Protein AF-A0A6P0XLY7-F1 (afdb_monomer_lite)

Secondary structure (DSSP, 8-state):
---HHHHHHHHHHHT-SSPEE-SS--TT-SS-HHHHHHHHHHHHHTTSEEE---SS--EEEE-HHHHHHTT--

Radius of gyration: 11.23 Å; chains: 1; bounding box: 26×33×25 Å

pLDDT: mean 83.35, std 10.88, range [51.88, 94.69]

Sequence (73 aa):
RLSELEKQVIFWIANQETAVDISITPTDFPHSHSDLWKGIQSLKRRCLVEKVMEAECSFFTIQPVVKSFSKML

Foldseek 3Di:
DDDPLLLLLLLVLLPDPFWDFLVDDDPPRPDDSVSNVVNVVVCVVVQQKDADDDDPTGTIHGDPVSSVCNVVD

Structure (mmCIF, N/CA/C/O backbone):
data_AF-A0A6P0XLY7-F1
#
_entry.id   AF-A0A6P0XLY7-F1
#
loop_
_atom_site.group_PDB
_atom_site.id
_atom_site.type_symbol
_atom_site.label_atom_id
_atom_site.label_alt_id
_atom_site.label_comp_id
_atom_site.label_asym_id
_atom_site.label_entity_id
_atom_site.label_seq_id
_atom_site.pdbx_PDB_ins_code
_atom_site.Cartn_x
_atom_site.Cartn_y
_atom_site.Cartn_z
_atom_site.occupancy
_atom_site.B_iso_or_equiv
_atom_site.auth_seq_id
_atom_site.auth_comp_id
_atom_site.auth_asym_id
_atom_site.auth_atom_id
_atom_site.pdbx_PDB_model_num
ATOM 1 N N . ARG A 1 1 ? -9.691 -6.445 -14.250 1.00 86.31 1 ARG A N 1
ATOM 2 C CA . ARG A 1 1 ? -8.527 -7.252 -13.801 1.00 86.31 1 ARG A CA 1
ATOM 3 C C . ARG A 1 1 ? -7.457 -6.298 -13.286 1.00 86.31 1 ARG A C 1
ATOM 5 O O . ARG A 1 1 ? -7.256 -5.277 -13.933 1.00 86.31 1 ARG A O 1
ATOM 12 N N . LEU A 1 2 ? -6.835 -6.598 -12.144 1.00 90.19 2 LEU A N 1
ATOM 13 C CA . LEU A 1 2 ? -5.728 -5.803 -11.602 1.00 90.19 2 LEU A CA 1
ATOM 14 C C . LEU A 1 2 ? -4.402 -6.175 -12.277 1.00 90.19 2 LEU A C 1
ATOM 16 O O . LEU A 1 2 ? -4.205 -7.342 -12.634 1.00 90.19 2 LEU A O 1
ATOM 20 N N . SER A 1 3 ? -3.517 -5.196 -12.451 1.00 94.19 3 SER A N 1
ATOM 21 C CA . SER A 1 3 ? -2.122 -5.430 -12.827 1.00 94.19 3 SER A CA 1
ATOM 22 C C . SER A 1 3 ? -1.361 -6.095 -11.679 1.00 94.19 3 SER A C 1
ATOM 24 O O . SER A 1 3 ? -1.823 -6.109 -10.538 1.00 94.19 3 SER A O 1
ATOM 26 N N . GLU A 1 4 ? -0.185 -6.644 -11.970 1.00 94.25 4 GLU A N 1
ATOM 27 C CA . GLU A 1 4 ? 0.630 -7.276 -10.932 1.00 94.25 4 GLU A CA 1
ATOM 28 C C . GLU A 1 4 ? 1.075 -6.267 -9.864 1.00 94.25 4 GLU A C 1
ATOM 30 O O . GLU A 1 4 ? 0.935 -6.526 -8.672 1.00 94.25 4 GLU A O 1
ATOM 35 N N . LEU A 1 5 ? 1.460 -5.060 -10.290 1.00 93.81 5 LEU A N 1
ATOM 36 C CA . LEU A 1 5 ? 1.777 -3.954 -9.387 1.00 93.81 5 LEU A CA 1
ATOM 37 C C . LEU A 1 5 ? 0.587 -3.581 -8.488 1.00 93.81 5 LEU A C 1
ATOM 39 O O . LEU A 1 5 ? 0.753 -3.382 -7.291 1.00 93.81 5 LEU A O 1
ATOM 43 N N . GLU A 1 6 ? -0.627 -3.509 -9.043 1.00 93.50 6 GLU A N 1
ATOM 44 C CA . GLU A 1 6 ? -1.833 -3.198 -8.265 1.00 93.50 6 GLU A CA 1
ATOM 45 C C . GLU A 1 6 ? -2.121 -4.262 -7.201 1.00 93.50 6 GLU A C 1
ATOM 47 O O . GLU A 1 6 ? -2.466 -3.915 -6.074 1.00 93.50 6 GLU A O 1
ATOM 52 N N . LYS A 1 7 ? -1.957 -5.549 -7.529 1.00 92.12 7 LYS A N 1
ATOM 53 C CA . LYS A 1 7 ? -2.126 -6.633 -6.551 1.00 92.12 7 LYS A CA 1
ATOM 54 C C . LYS A 1 7 ? -1.088 -6.554 -5.441 1.00 92.12 7 LYS A C 1
ATOM 56 O O . LYS A 1 7 ? -1.447 -6.690 -4.279 1.00 92.12 7 LYS A O 1
ATOM 61 N N . GLN A 1 8 ? 0.174 -6.311 -5.791 1.00 92.38 8 GLN A N 1
ATOM 62 C CA . GLN A 1 8 ? 1.258 -6.191 -4.818 1.00 92.38 8 GLN A CA 1
ATOM 63 C C . GLN A 1 8 ? 1.036 -5.006 -3.877 1.00 92.38 8 GLN A C 1
ATOM 65 O O . GLN A 1 8 ? 1.226 -5.147 -2.675 1.00 92.38 8 GLN A O 1
ATOM 70 N N . VAL A 1 9 ? 0.562 -3.867 -4.393 1.00 92.31 9 VAL A N 1
ATOM 71 C CA . VAL A 1 9 ? 0.196 -2.713 -3.560 1.00 92.31 9 VAL A CA 1
ATOM 72 C C . VAL A 1 9 ? -0.996 -3.032 -2.654 1.00 92.31 9 VAL A C 1
ATO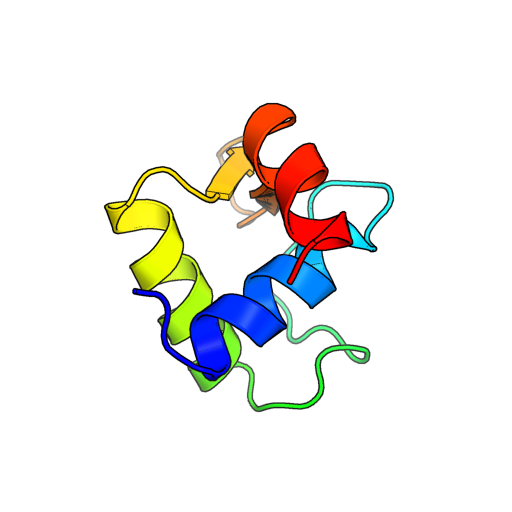M 74 O O . VAL A 1 9 ? -0.936 -2.716 -1.471 1.00 92.31 9 VAL A O 1
ATOM 77 N N . ILE A 1 10 ? -2.051 -3.694 -3.152 1.00 90.94 10 ILE A N 1
ATOM 78 C CA . ILE A 1 10 ? -3.172 -4.134 -2.297 1.00 90.94 10 ILE A CA 1
ATOM 79 C C . ILE A 1 10 ? -2.678 -5.071 -1.198 1.00 90.94 10 ILE A C 1
ATOM 81 O O . ILE A 1 10 ? -3.021 -4.865 -0.039 1.00 90.94 10 ILE A O 1
ATOM 85 N N . PHE A 1 11 ? -1.897 -6.091 -1.554 1.00 89.44 11 PHE A N 1
ATOM 86 C CA . PHE A 1 11 ? -1.375 -7.062 -0.599 1.00 89.44 11 PHE A CA 1
ATOM 87 C C . PHE A 1 11 ? -0.512 -6.374 0.457 1.00 89.44 11 PHE A C 1
ATOM 89 O O . PHE A 1 11 ? -0.682 -6.623 1.647 1.00 89.44 11 PHE A O 1
ATOM 96 N N . TRP A 1 12 ? 0.362 -5.460 0.039 1.00 90.69 12 TRP A N 1
ATOM 97 C CA . TRP A 1 12 ? 1.194 -4.694 0.955 1.00 90.69 12 TRP A CA 1
ATOM 98 C C . TRP A 1 12 ? 0.349 -3.851 1.920 1.00 90.69 12 TRP A C 1
ATOM 100 O O . TRP A 1 12 ? 0.467 -4.061 3.121 1.00 90.69 12 TRP A O 1
ATOM 110 N N . ILE A 1 13 ? -0.571 -3.002 1.433 1.00 89.50 13 ILE A N 1
ATOM 111 C CA . ILE A 1 13 ? -1.449 -2.179 2.295 1.00 89.50 13 ILE A CA 1
ATOM 112 C C . ILE A 1 13 ? -2.330 -3.060 3.199 1.00 89.50 13 ILE A C 1
ATOM 114 O O . ILE A 1 13 ? -2.582 -2.715 4.350 1.00 89.50 13 ILE A O 1
ATOM 118 N N . ALA A 1 14 ? -2.797 -4.216 2.715 1.00 87.50 14 ALA A N 1
ATOM 119 C CA . ALA A 1 14 ? -3.651 -5.123 3.484 1.00 87.50 14 ALA A CA 1
ATOM 120 C C . ALA A 1 14 ? -2.977 -5.700 4.732 1.00 87.50 14 ALA A C 1
ATOM 122 O O . ALA A 1 14 ? -3.670 -5.970 5.720 1.00 87.50 14 ALA A O 1
ATOM 123 N N . ASN A 1 15 ? -1.658 -5.896 4.671 1.00 87.62 15 ASN A N 1
ATOM 124 C CA . ASN A 1 15 ? -0.848 -6.426 5.765 1.00 87.62 15 ASN A CA 1
ATOM 125 C C . ASN A 1 15 ? -0.457 -5.361 6.799 1.00 87.62 15 ASN A C 1
ATOM 127 O O . ASN A 1 15 ? 0.142 -5.697 7.815 1.00 87.62 15 ASN A O 1
ATOM 131 N N . GLN A 1 16 ? -0.821 -4.100 6.573 1.00 86.00 16 GLN A N 1
ATOM 132 C CA . GLN A 1 16 ? -0.566 -3.011 7.506 1.00 86.00 16 GLN A CA 1
ATOM 133 C C . GLN A 1 16 ? -1.691 -2.958 8.544 1.00 86.00 16 GLN A C 1
ATOM 135 O O . GLN A 1 16 ? -2.877 -3.145 8.231 1.00 86.00 16 GLN A O 1
ATOM 140 N N . GLU A 1 17 ? -1.320 -2.734 9.803 1.00 82.94 17 GLU A N 1
ATOM 141 C CA . GLU A 1 17 ? -2.281 -2.597 10.903 1.00 82.94 17 GLU A CA 1
ATOM 142 C C . GLU A 1 17 ? -3.034 -1.262 10.830 1.00 82.94 17 GLU A C 1
ATOM 144 O O . GLU A 1 17 ? -4.212 -1.187 11.180 1.00 82.94 17 GLU A O 1
ATOM 149 N N . THR A 1 18 ? -2.367 -0.222 10.326 1.00 84.44 18 THR A N 1
ATOM 150 C CA . THR A 1 18 ? -2.867 1.151 10.233 1.00 84.44 18 THR A CA 1
ATOM 151 C C . THR A 1 18 ? -2.745 1.695 8.808 1.00 84.44 18 THR A C 1
ATOM 153 O O . THR A 1 18 ? -2.147 1.072 7.929 1.00 84.44 18 THR A O 1
ATOM 156 N N . ALA A 1 19 ? -3.355 2.857 8.554 1.00 87.12 19 ALA A N 1
ATOM 157 C CA . ALA A 1 19 ? -3.185 3.551 7.283 1.00 87.12 19 ALA A CA 1
ATOM 158 C C . ALA A 1 19 ? -1.707 3.920 7.074 1.00 87.12 19 ALA A C 1
ATOM 160 O O . ALA A 1 19 ? -1.044 4.398 7.993 1.00 87.12 19 ALA A O 1
ATOM 161 N N . VAL A 1 20 ? -1.206 3.722 5.858 1.00 87.94 20 VAL A N 1
ATOM 162 C CA . VAL A 1 20 ? 0.207 3.919 5.519 1.00 87.94 20 VAL A CA 1
ATOM 163 C C . VAL A 1 20 ? 0.476 5.301 4.967 1.00 87.94 20 VAL A C 1
ATOM 165 O O . VAL A 1 20 ?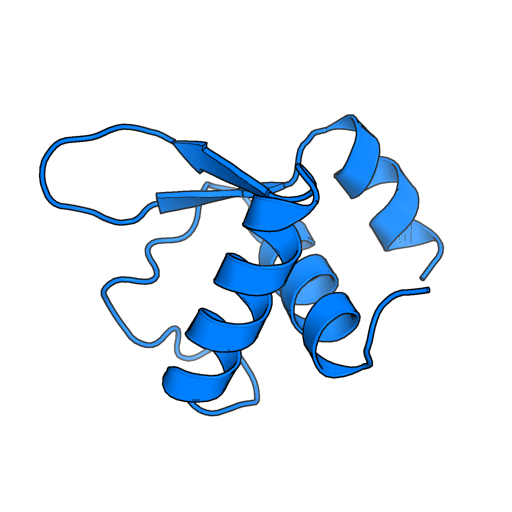 -0.209 5.730 4.039 1.00 87.94 20 VAL A O 1
ATOM 168 N N . ASP A 1 21 ? 1.501 5.970 5.490 1.00 86.50 21 ASP A N 1
ATOM 169 C CA . ASP A 1 21 ? 2.023 7.192 4.882 1.00 86.50 21 ASP A CA 1
ATOM 170 C C . ASP A 1 21 ? 2.867 6.844 3.655 1.00 86.50 21 ASP A C 1
ATOM 172 O O . ASP A 1 21 ? 3.883 6.158 3.763 1.00 86.50 21 ASP A O 1
ATOM 176 N N . ILE A 1 22 ? 2.458 7.332 2.486 1.00 85.00 22 ILE A N 1
ATOM 177 C CA . ILE A 1 22 ? 3.220 7.157 1.241 1.00 85.00 22 ILE A CA 1
ATOM 178 C C . ILE A 1 22 ? 3.982 8.411 0.816 1.00 85.00 22 ILE A C 1
ATOM 180 O O . ILE A 1 22 ? 4.603 8.428 -0.252 1.00 85.00 22 ILE A O 1
ATOM 184 N N . SER A 1 23 ? 3.931 9.477 1.619 1.00 79.44 23 SER A N 1
ATOM 185 C CA . SER A 1 23 ? 4.792 10.645 1.427 1.00 79.44 23 SER A CA 1
ATOM 186 C C . SER A 1 23 ? 6.271 10.263 1.554 1.00 79.44 23 SER A C 1
ATOM 188 O O . SER A 1 23 ? 7.116 10.842 0.876 1.00 79.44 23 SER A O 1
ATOM 190 N N . ILE A 1 24 ? 6.574 9.237 2.354 1.00 76.88 24 ILE A N 1
ATOM 191 C CA . ILE A 1 24 ? 7.891 8.605 2.468 1.00 76.88 24 ILE A CA 1
ATOM 192 C C . ILE A 1 24 ? 7.918 7.259 1.736 1.00 76.88 24 ILE A C 1
ATOM 194 O O . ILE A 1 24 ? 6.877 6.665 1.466 1.00 76.88 24 ILE A O 1
ATOM 198 N N . THR A 1 25 ? 9.112 6.776 1.382 1.00 74.56 25 THR A N 1
ATOM 199 C CA . THR A 1 25 ? 9.265 5.423 0.824 1.00 74.56 25 THR A CA 1
ATOM 200 C C . THR A 1 25 ? 9.197 4.403 1.958 1.00 74.56 25 THR A C 1
ATOM 202 O O . THR A 1 25 ? 10.077 4.433 2.819 1.00 74.56 25 THR A O 1
ATOM 205 N N . PRO A 1 26 ? 8.197 3.507 1.977 1.00 78.06 26 PRO A N 1
ATOM 206 C CA . PRO A 1 26 ? 8.141 2.445 2.969 1.00 78.06 26 PRO A CA 1
ATOM 207 C C . PRO A 1 26 ? 9.271 1.447 2.718 1.00 78.06 26 PRO A C 1
ATOM 209 O O . PRO A 1 26 ? 9.473 1.004 1.587 1.00 78.06 26 PRO A O 1
ATOM 212 N N . THR A 1 27 ? 10.015 1.093 3.762 1.00 79.88 27 THR A N 1
ATOM 213 C CA . THR A 1 27 ? 11.173 0.186 3.675 1.00 79.88 27 THR A CA 1
ATOM 214 C C . THR A 1 27 ? 10.783 -1.258 3.348 1.00 79.88 27 THR A C 1
ATOM 216 O O . THR A 1 27 ? 11.620 -2.063 2.954 1.00 79.88 27 THR A O 1
ATOM 219 N N . ASP A 1 28 ? 9.514 -1.592 3.548 1.00 84.44 28 ASP A N 1
ATOM 220 C CA . ASP A 1 28 ? 8.914 -2.917 3.450 1.00 84.44 28 ASP A CA 1
ATOM 221 C C . ASP A 1 28 ? 8.145 -3.139 2.133 1.00 84.44 28 ASP A C 1
ATOM 223 O O . ASP A 1 28 ? 7.627 -4.232 1.893 1.00 84.44 28 ASP A O 1
ATOM 227 N N . PHE A 1 29 ? 8.096 -2.135 1.251 1.00 87.62 29 PHE A N 1
ATOM 228 C CA . PHE A 1 29 ? 7.551 -2.293 -0.094 1.00 87.62 29 PHE A CA 1
ATOM 229 C C . PHE A 1 29 ? 8.652 -2.745 -1.076 1.00 87.62 29 PHE A C 1
ATOM 231 O O . PHE A 1 29 ? 9.690 -2.092 -1.175 1.00 87.62 29 PHE A O 1
ATOM 238 N N . PRO A 1 30 ? 8.453 -3.832 -1.848 1.00 85.50 30 PRO A N 1
ATOM 239 C CA . PRO A 1 30 ? 9.523 -4.449 -2.641 1.00 85.50 30 PRO A CA 1
ATOM 240 C C . PRO A 1 30 ? 9.929 -3.684 -3.914 1.00 85.50 30 PRO A C 1
ATOM 242 O O . PRO A 1 30 ? 10.839 -4.129 -4.612 1.00 85.50 30 PRO A O 1
ATOM 245 N N . HIS A 1 31 ? 9.271 -2.566 -4.246 1.00 89.12 31 HIS A N 1
ATOM 246 C CA . HIS A 1 31 ? 9.536 -1.792 -5.469 1.00 89.12 31 HIS A CA 1
ATOM 247 C C . HIS A 1 31 ? 9.862 -0.329 -5.179 1.00 89.12 31 HIS A C 1
ATOM 249 O O . HIS A 1 31 ? 9.832 0.131 -4.041 1.00 89.12 31 HIS A O 1
ATOM 255 N N . SER A 1 32 ? 10.153 0.430 -6.239 1.00 90.94 32 SER A N 1
ATOM 256 C CA . SER A 1 32 ? 10.432 1.857 -6.121 1.00 90.94 32 SER A CA 1
ATOM 257 C C . SER A 1 32 ? 9.234 2.637 -5.565 1.00 90.94 32 SER A C 1
ATOM 259 O O . SER A 1 32 ? 8.070 2.293 -5.794 1.00 90.94 32 SER A O 1
ATOM 261 N N . HIS A 1 33 ? 9.516 3.772 -4.921 1.00 89.75 33 HIS A N 1
ATOM 262 C CA . HIS A 1 33 ? 8.488 4.729 -4.494 1.00 89.75 33 HIS A CA 1
ATOM 263 C C . HIS A 1 33 ? 7.593 5.179 -5.654 1.00 89.75 33 HIS A C 1
ATOM 265 O O . HIS A 1 33 ? 6.385 5.336 -5.494 1.00 89.75 33 HIS A O 1
ATOM 271 N N . SER A 1 34 ? 8.166 5.314 -6.853 1.00 91.19 34 SER A N 1
ATOM 272 C CA . SER A 1 34 ? 7.415 5.692 -8.052 1.00 91.19 34 SER A CA 1
ATOM 273 C C . SER A 1 34 ? 6.378 4.635 -8.450 1.00 91.19 34 SER A C 1
ATOM 275 O O . SER A 1 34 ? 5.277 4.979 -8.883 1.00 91.19 34 SER A O 1
ATOM 277 N N . ASP A 1 35 ? 6.694 3.352 -8.266 1.00 93.62 35 ASP A N 1
ATOM 278 C CA . ASP A 1 35 ? 5.782 2.252 -8.574 1.00 93.62 35 ASP A CA 1
ATOM 279 C C . ASP A 1 35 ? 4.698 2.125 -7.505 1.00 93.62 35 ASP A C 1
ATOM 281 O O . ASP A 1 35 ? 3.532 1.908 -7.843 1.00 93.62 35 ASP A O 1
ATOM 285 N N . LEU A 1 36 ? 5.040 2.384 -6.239 1.00 92.06 36 LEU A N 1
ATOM 286 C CA . LEU A 1 36 ? 4.052 2.510 -5.169 1.00 92.06 36 LEU A CA 1
ATOM 287 C C . LEU A 1 36 ? 3.020 3.597 -5.502 1.00 92.06 36 LEU A C 1
ATOM 289 O O . LEU A 1 36 ? 1.814 3.340 -5.486 1.00 92.06 36 LEU A O 1
ATOM 293 N N . TRP A 1 37 ? 3.485 4.791 -5.885 1.00 91.19 37 TRP A N 1
ATOM 294 C CA . TRP A 1 37 ? 2.618 5.906 -6.271 1.00 91.19 37 TRP A CA 1
ATOM 295 C C . TRP A 1 37 ? 1.735 5.580 -7.476 1.00 91.19 37 TRP A C 1
ATOM 297 O O . TRP A 1 37 ? 0.530 5.842 -7.441 1.00 91.19 37 TRP A O 1
ATOM 307 N N . LYS A 1 38 ? 2.295 4.965 -8.526 1.00 93.88 38 LYS A N 1
ATOM 308 C CA . LYS A 1 38 ? 1.515 4.523 -9.696 1.00 93.88 38 LYS A CA 1
ATOM 309 C C . LYS A 1 38 ? 0.423 3.531 -9.298 1.00 93.88 38 LYS A C 1
ATOM 311 O O . LYS A 1 38 ? -0.717 3.667 -9.751 1.00 93.88 38 LYS A O 1
ATOM 316 N N . GLY A 1 39 ? 0.759 2.554 -8.454 1.00 94.19 39 GLY A N 1
ATOM 317 C CA . GLY A 1 39 ? -0.183 1.552 -7.970 1.00 94.19 39 GLY A CA 1
ATOM 318 C C . GLY A 1 39 ? -1.310 2.180 -7.155 1.00 94.19 39 GLY A C 1
ATOM 319 O O . GLY A 1 39 ? -2.480 1.982 -7.482 1.00 94.19 39 GLY A O 1
ATOM 320 N N . ILE A 1 40 ? -0.984 3.023 -6.172 1.00 91.62 40 ILE A N 1
ATOM 321 C CA . ILE A 1 40 ? -1.983 3.701 -5.334 1.00 91.62 40 ILE A CA 1
ATOM 322 C C . ILE A 1 40 ? -2.883 4.619 -6.153 1.00 91.62 40 ILE A C 1
ATOM 324 O O . ILE A 1 40 ? -4.100 4.575 -5.992 1.00 91.62 40 ILE A O 1
ATOM 328 N N . GLN A 1 41 ? -2.335 5.414 -7.075 1.00 91.62 41 GLN A N 1
ATOM 329 C CA . GLN A 1 41 ? -3.153 6.263 -7.945 1.00 91.62 41 GLN A CA 1
ATOM 330 C C . GLN A 1 41 ? -4.120 5.441 -8.801 1.00 91.62 41 GLN A C 1
ATOM 332 O O . GLN A 1 41 ? -5.280 5.823 -8.968 1.00 91.62 41 GLN A O 1
ATOM 337 N N . SER A 1 42 ? -3.662 4.309 -9.339 1.00 94.69 42 SER A N 1
ATOM 338 C CA . SER A 1 42 ? -4.511 3.423 -10.134 1.00 94.69 42 SER A CA 1
ATOM 339 C C . SER A 1 42 ? -5.635 2.800 -9.306 1.00 94.69 42 SER A C 1
ATOM 341 O O . SER A 1 42 ? -6.795 2.833 -9.720 1.00 94.69 4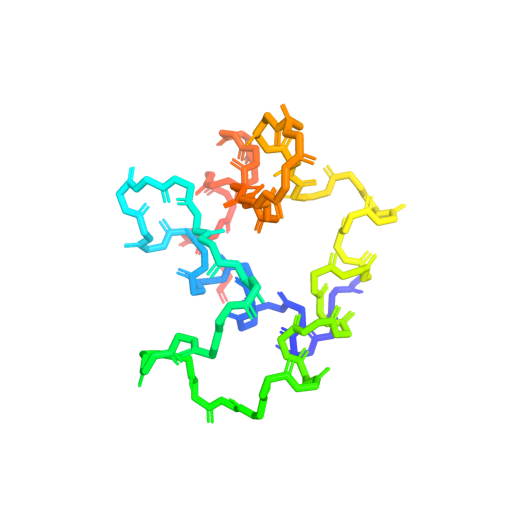2 SER A O 1
ATOM 343 N N . LEU A 1 43 ? -5.317 2.320 -8.103 1.00 92.50 43 LEU A N 1
ATOM 344 C CA . LEU A 1 43 ? -6.285 1.762 -7.160 1.00 92.50 43 LEU A CA 1
ATOM 345 C C . LEU A 1 43 ? -7.278 2.816 -6.653 1.00 92.50 43 LEU A C 1
ATOM 347 O O . LEU A 1 43 ? -8.473 2.534 -6.564 1.00 92.50 43 LEU A O 1
ATOM 351 N N . LYS A 1 44 ? -6.818 4.045 -6.390 1.00 90.50 44 LYS A N 1
ATOM 352 C CA . LYS A 1 44 ? -7.661 5.168 -5.955 1.00 90.50 44 LYS A CA 1
ATOM 353 C C . LYS A 1 44 ? -8.695 5.525 -7.021 1.00 90.50 44 LYS A C 1
ATOM 355 O O . LYS A 1 44 ? -9.866 5.679 -6.698 1.00 90.50 44 LYS A O 1
ATOM 360 N N . ARG A 1 45 ? -8.298 5.592 -8.301 1.00 91.69 45 ARG A N 1
ATOM 361 C CA . ARG A 1 45 ? -9.226 5.824 -9.433 1.00 91.69 45 ARG A CA 1
ATOM 362 C C . ARG A 1 45 ? -10.315 4.751 -9.556 1.00 91.69 45 ARG A C 1
ATOM 364 O O . ARG A 1 45 ? -11.325 4.993 -10.204 1.00 91.69 45 ARG A O 1
ATOM 371 N N . ARG A 1 46 ? -10.094 3.574 -8.968 1.00 90.06 46 ARG A N 1
ATOM 372 C CA . ARG A 1 46 ? -11.024 2.436 -8.949 1.00 90.06 46 ARG A CA 1
ATOM 373 C C . ARG A 1 46 ? -11.743 2.270 -7.607 1.00 90.06 46 ARG A C 1
ATOM 375 O O . ARG A 1 46 ? -12.418 1.263 -7.427 1.00 90.06 46 ARG A O 1
ATOM 382 N N . CYS A 1 47 ? -11.579 3.214 -6.679 1.00 88.12 47 CYS A N 1
ATOM 383 C CA . CYS A 1 47 ? -12.154 3.172 -5.332 1.00 88.12 47 CYS A CA 1
ATOM 384 C C . CYS A 1 47 ? -11.748 1.926 -4.518 1.00 88.12 47 CYS A C 1
ATOM 386 O O . CYS A 1 47 ? -12.534 1.421 -3.726 1.00 88.12 47 CYS A O 1
ATOM 388 N N . LEU A 1 48 ? -10.530 1.408 -4.724 1.00 89.88 48 LEU A N 1
ATOM 389 C CA . LEU A 1 48 ? -10.021 0.224 -4.008 1.00 89.88 48 LEU A CA 1
ATOM 390 C C . LEU A 1 48 ? -9.148 0.572 -2.794 1.00 89.88 48 LEU A C 1
ATOM 392 O O . LEU A 1 48 ? -8.942 -0.265 -1.917 1.00 89.88 48 LEU A O 1
ATOM 396 N N . VAL A 1 49 ? -8.640 1.802 -2.752 1.00 90.00 49 VAL A N 1
ATOM 397 C CA . VAL A 1 49 ? -7.915 2.384 -1.618 1.00 90.00 49 VAL A CA 1
ATOM 398 C C . VAL A 1 49 ? -8.547 3.722 -1.264 1.00 90.00 49 VAL A C 1
ATOM 400 O O . VAL A 1 49 ? -9.025 4.448 -2.140 1.00 90.00 49 VAL A O 1
ATOM 403 N N . GLU A 1 50 ? -8.511 4.056 0.014 1.00 87.75 50 GLU A N 1
ATOM 404 C CA . GLU A 1 50 ? -9.043 5.289 0.576 1.00 87.75 50 GLU A CA 1
ATOM 405 C C . GLU A 1 50 ? -7.913 6.112 1.175 1.00 87.75 50 GLU A C 1
ATOM 407 O O . GLU A 1 50 ? -6.969 5.564 1.743 1.00 87.75 50 GLU A O 1
ATOM 412 N N . LYS A 1 51 ? -8.014 7.436 1.043 1.00 86.31 51 LYS A N 1
ATOM 413 C CA . LYS A 1 51 ? -7.111 8.365 1.719 1.00 86.31 51 LYS A CA 1
ATOM 414 C C . LYS A 1 51 ? -7.708 8.707 3.083 1.00 86.31 51 LYS A C 1
ATOM 416 O O . LYS A 1 51 ? -8.838 9.188 3.132 1.00 86.31 51 LYS A O 1
ATOM 421 N N . VAL A 1 52 ? -6.964 8.483 4.163 1.00 83.31 52 VAL A N 1
ATOM 422 C CA . VAL A 1 52 ? -7.422 8.762 5.533 1.00 83.31 52 VAL A CA 1
ATOM 423 C C . VAL A 1 52 ? -6.768 10.058 6.021 1.00 83.31 52 VAL A C 1
ATOM 425 O O . VAL A 1 52 ? -5.587 10.076 6.329 1.00 83.31 52 VAL A O 1
ATOM 428 N N . MET A 1 53 ? -7.556 11.135 6.089 1.00 68.62 53 MET A N 1
ATOM 429 C CA . MET A 1 53 ? -7.201 12.499 6.526 1.00 68.62 53 MET A CA 1
ATOM 430 C C . MET A 1 53 ? -6.260 13.346 5.637 1.00 68.62 53 MET A C 1
ATOM 432 O O . MET A 1 53 ? -5.284 12.893 5.043 1.00 68.62 53 MET A O 1
ATOM 436 N N . GLU A 1 54 ? -6.622 14.631 5.567 1.00 60.91 54 GLU A N 1
ATOM 437 C CA . GLU A 1 54 ? -5.941 15.787 4.967 1.00 60.91 54 GLU A CA 1
ATOM 438 C C . GLU A 1 54 ? -5.372 16.624 6.131 1.00 60.91 54 GLU A C 1
ATOM 440 O O . GLU A 1 54 ? -6.051 16.813 7.134 1.00 60.91 54 GLU A O 1
ATOM 445 N N . ALA A 1 55 ? -4.104 17.032 6.136 1.00 51.88 55 ALA A N 1
ATOM 446 C CA . ALA A 1 55 ? -3.735 18.339 5.595 1.00 51.88 55 ALA A CA 1
ATOM 447 C C . ALA A 1 55 ? -2.309 18.392 5.014 1.00 51.88 55 ALA A C 1
ATOM 449 O O . ALA A 1 55 ? -2.057 19.266 4.197 1.00 51.88 55 ALA A O 1
ATOM 450 N N . GLU A 1 56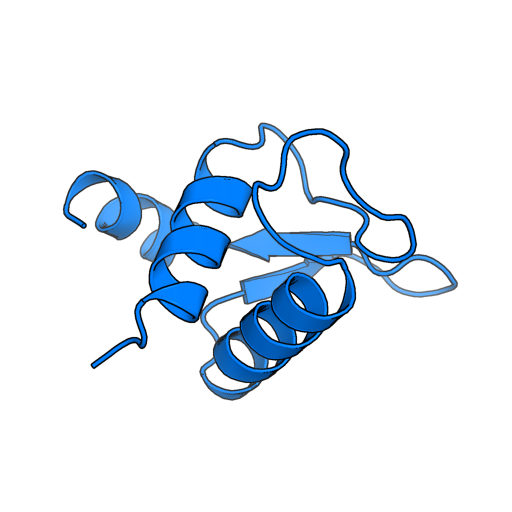 ? -1.412 17.447 5.330 1.00 59.03 56 GLU A N 1
ATOM 451 C CA . GLU A 1 56 ? -0.048 17.411 4.751 1.00 59.03 56 GLU A CA 1
ATOM 452 C C . GLU A 1 56 ? 0.512 15.998 4.496 1.00 59.03 56 GLU A C 1
ATOM 454 O O . GLU A 1 56 ? 1.420 15.828 3.684 1.00 59.03 56 GLU A O 1
ATOM 459 N N . CYS A 1 57 ? -0.071 14.958 5.098 1.00 60.84 57 CYS A N 1
ATOM 460 C CA . CYS A 1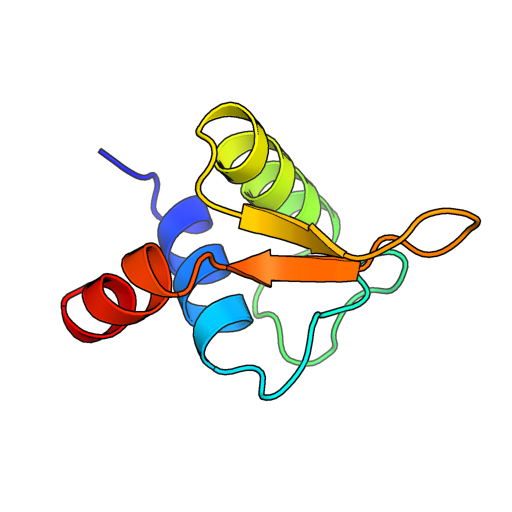 57 ? 0.364 13.574 4.906 1.00 60.84 57 CYS A CA 1
ATOM 461 C C . CYS A 1 57 ? -0.575 12.797 3.975 1.00 60.84 57 CYS A C 1
ATOM 463 O O . CYS A 1 57 ? -1.790 13.018 3.933 1.00 60.84 57 CYS A O 1
ATOM 465 N N . SER A 1 58 ? -0.003 11.873 3.207 1.00 75.50 58 SER A N 1
ATOM 466 C CA . SER A 1 58 ? -0.732 11.041 2.255 1.00 75.50 58 SER A CA 1
ATOM 467 C C . SER A 1 58 ? -0.931 9.651 2.844 1.00 75.50 58 SER A C 1
ATOM 469 O O . SER A 1 58 ? -0.270 8.702 2.438 1.00 75.50 58 SER A O 1
ATOM 471 N N . PHE A 1 59 ? -1.844 9.535 3.810 1.00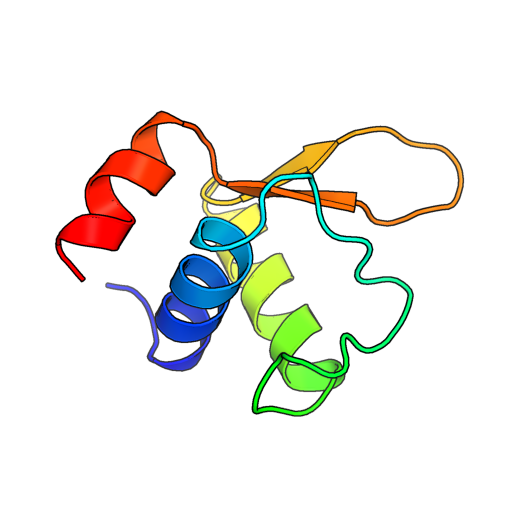 85.38 59 PHE A N 1
ATOM 472 C CA . PHE A 1 59 ? -2.174 8.246 4.411 1.00 85.38 59 PHE A CA 1
ATOM 473 C C . PHE A 1 59 ? -3.190 7.478 3.568 1.00 85.38 59 PHE A C 1
ATOM 475 O O . PHE A 1 59 ? -4.236 8.024 3.209 1.00 85.38 59 PHE A O 1
ATOM 482 N N . PHE A 1 60 ? -2.913 6.206 3.286 1.00 88.12 60 PHE A N 1
ATOM 483 C CA . PHE A 1 60 ? -3.799 5.325 2.528 1.00 88.12 60 PHE A CA 1
ATOM 484 C C . PHE A 1 60 ? -4.144 4.052 3.290 1.00 88.12 60 PHE A C 1
ATOM 486 O O . PHE A 1 60 ? -3.317 3.469 3.980 1.00 88.12 60 PHE A O 1
ATOM 493 N N . THR A 1 61 ? -5.375 3.589 3.119 1.00 89.19 61 THR A N 1
ATOM 494 C CA . THR A 1 61 ? -5.834 2.280 3.587 1.00 89.19 61 THR A CA 1
ATOM 495 C C . THR A 1 61 ? -6.624 1.588 2.483 1.00 89.19 61 THR A C 1
ATOM 497 O O . THR A 1 61 ? -7.021 2.215 1.501 1.00 89.19 61 THR A O 1
ATOM 500 N N . ILE A 1 62 ? -6.860 0.289 2.621 1.00 86.69 62 ILE A N 1
ATOM 501 C CA . ILE A 1 62 ? -7.832 -0.421 1.786 1.00 86.69 62 ILE A CA 1
ATOM 502 C C . ILE A 1 62 ? -9.198 -0.418 2.457 1.00 86.69 62 ILE A C 1
ATOM 504 O O . ILE A 1 62 ? -9.307 -0.501 3.681 1.00 86.69 62 ILE A O 1
ATOM 508 N N . GLN A 1 63 ? -10.253 -0.395 1.645 1.00 79.56 63 GLN A N 1
ATOM 509 C CA . GLN A 1 63 ? -11.602 -0.566 2.170 1.00 79.56 63 GLN A CA 1
ATOM 510 C C . GLN A 1 63 ? -11.729 -1.923 2.876 1.00 79.56 63 GLN A C 1
ATOM 512 O O . GLN A 1 63 ? -11.217 -2.922 2.356 1.00 79.56 63 GLN A O 1
ATOM 517 N N . PRO A 1 64 ? -12.464 -2.019 3.999 1.00 76.00 64 PRO A N 1
ATOM 518 C CA . PRO A 1 64 ? -12.676 -3.286 4.700 1.00 76.00 64 PRO A CA 1
ATOM 519 C C . PRO A 1 64 ? -13.194 -4.404 3.783 1.00 76.00 64 PRO A C 1
ATOM 521 O O . PRO A 1 64 ? -12.766 -5.552 3.888 1.00 76.00 64 PRO A O 1
ATOM 524 N N . VAL A 1 65 ? -14.055 -4.055 2.821 1.00 75.25 65 VAL A N 1
ATOM 525 C CA . VAL A 1 65 ? -14.559 -4.993 1.811 1.00 75.25 65 VAL A CA 1
ATOM 526 C C . VAL A 1 65 ? -13.440 -5.506 0.897 1.00 75.25 65 VAL A C 1
ATOM 528 O O . VAL A 1 65 ? -13.358 -6.704 0.651 1.00 75.25 65 VAL A O 1
ATOM 531 N N . VAL A 1 66 ? -12.506 -4.649 0.475 1.00 75.25 66 VAL A N 1
ATOM 532 C CA . VAL A 1 66 ? -11.340 -5.026 -0.346 1.00 75.25 66 VAL A CA 1
ATOM 533 C C . VAL A 1 66 ? -10.351 -5.881 0.454 1.00 75.25 66 VAL A C 1
ATOM 535 O O . VAL A 1 66 ? -9.808 -6.846 -0.082 1.00 75.25 66 VAL A O 1
ATOM 538 N N . LYS A 1 67 ? -10.185 -5.607 1.755 1.00 73.12 67 LYS A N 1
ATOM 539 C CA . LYS A 1 67 ? -9.357 -6.413 2.675 1.00 73.12 67 LYS A CA 1
ATOM 540 C C . LYS A 1 67 ? -9.843 -7.857 2.806 1.00 73.12 67 LYS A C 1
ATOM 542 O O . LYS A 1 67 ? -9.047 -8.760 3.050 1.00 73.12 67 LYS A O 1
ATOM 547 N N . SER A 1 68 ? -11.137 -8.106 2.615 1.00 70.50 68 SER A N 1
ATOM 548 C CA . SER A 1 68 ? -11.657 -9.477 2.580 1.00 70.50 68 SER A CA 1
ATOM 549 C C . SER A 1 68 ? -11.203 -10.247 1.329 1.00 70.50 68 SER A C 1
ATOM 551 O O . SER A 1 68 ? -10.929 -11.443 1.415 1.00 70.50 68 SER A O 1
ATOM 553 N N . PHE A 1 69 ? -11.018 -9.555 0.199 1.00 68.69 69 PHE A N 1
ATOM 554 C CA . PHE A 1 69 ? -10.580 -10.150 -1.067 1.00 68.69 69 PHE A CA 1
ATOM 555 C C . PHE A 1 69 ? -9.066 -10.325 -1.172 1.00 68.69 69 PHE A C 1
ATOM 557 O O . PHE A 1 69 ? -8.613 -11.205 -1.897 1.00 68.69 69 PHE A O 1
ATOM 564 N N . SER A 1 70 ? -8.267 -9.546 -0.437 1.00 62.84 70 SER A N 1
ATOM 565 C CA . SER A 1 70 ? -6.807 -9.708 -0.439 1.00 62.84 70 SER A CA 1
ATOM 566 C C . SER A 1 70 ? -6.348 -11.048 0.146 1.00 62.84 70 SER A C 1
ATOM 568 O O . SER A 1 70 ? -5.234 -11.466 -0.127 1.00 62.84 70 SER A O 1
ATOM 570 N N . LYS A 1 71 ? -7.201 -11.745 0.913 1.00 60.88 71 LYS A N 1
ATOM 571 C CA . LYS A 1 71 ? -6.957 -13.129 1.363 1.00 60.88 71 LYS A CA 1
ATOM 572 C C . LYS A 1 71 ? -7.171 -14.184 0.264 1.00 60.88 71 LYS A C 1
ATOM 574 O O . LYS A 1 71 ? -6.842 -15.343 0.483 1.00 60.88 71 LYS A O 1
ATOM 579 N N . MET A 1 72 ? -7.767 -13.805 -0.868 1.00 56.84 72 MET A N 1
ATOM 580 C CA . MET A 1 72 ? -8.096 -14.687 -2.000 1.00 56.84 72 MET A CA 1
ATOM 581 C C . MET A 1 72 ? -7.267 -14.399 -3.265 1.00 56.84 72 MET A C 1
ATOM 583 O O . MET A 1 72 ? -7.476 -15.067 -4.279 1.00 56.84 72 MET A O 1
ATOM 587 N N . LEU A 1 73 ? -6.383 -13.396 -3.234 1.00 54.34 73 LEU A N 1
ATOM 588 C CA . LEU A 1 73 ? -5.475 -13.024 -4.329 1.00 54.34 73 LEU A CA 1
ATOM 589 C C . LEU A 1 73 ? -4.110 -13.688 -4.159 1.00 54.34 73 LEU A C 1
ATOM 591 O O . LEU A 1 73 ? -3.528 -14.024 -5.215 1.00 54.34 73 LEU A O 1
#